Protein AF-A0A963NPI7-F1 (afdb_monomer)

pLDDT: mean 92.08, std 6.25, range [52.38, 98.0]

Foldseek 3Di:
DVVVVVVVVVVVVLVVLLVVCVVVVCHPHPVSVVVVVLVVVLVVLQVQQLVLLCVQDVVLVPDPDNLVVLQPDDPVVLLVSVLPDDLPHFRDDSCSHPVNLVVCVPPPPSVVSSVVSVVVSVVVRVVSSVVSVVVVVVVD

Radius of gyration: 17.61 Å; Cα contacts (8 Å, |Δi|>4): 78; chains: 1; bounding box: 50×29×42 Å

Solvent-accessible surface area (backbone atoms only — not comparable to full-atom values): 7970 Å² total; per-residue (Å²): 113,70,65,62,52,50,52,50,52,52,50,53,50,51,53,50,52,49,50,54,32,34,77,74,74,29,55,97,36,78,62,35,57,49,55,54,51,53,52,52,49,55,51,50,50,51,52,51,35,51,54,52,49,30,74,75,34,63,70,44,54,69,38,95,49,43,68,60,54,60,53,70,43,52,72,66,57,50,48,54,56,55,67,74,48,61,93,90,50,68,46,78,55,65,81,63,36,67,70,49,50,59,76,40,63,84,45,86,63,36,71,56,55,53,53,52,43,58,53,46,40,52,55,49,23,51,54,52,52,55,49,49,53,52,49,58,68,72,77,109

Mean predicted aligned error: 4.78 Å

Secondary structure (DSSP, 8-state):
-HHHHHHHHHHHHHHHHHHHHHHTT-TTSHHHHHHHHHHHHHHHHHHHHHHHHHHH-HHHHH-S-HHHHHHHS-HHHHHHHHHHS-TTSPP--GGGSHHHHHHTTTSTTHHHHHHHHHHHHHHHHHHHHHHHHHHHHH--

Structure (mmCIF, N/CA/C/O backbone):
data_AF-A0A963NPI7-F1
#
_entry.id   AF-A0A963NPI7-F1
#
loop_
_atom_site.group_PDB
_atom_site.id
_atom_site.type_symbol
_atom_site.label_atom_id
_atom_site.label_alt_id
_atom_site.label_comp_id
_atom_site.label_asym_id
_atom_site.label_entity_id
_atom_site.label_seq_id
_atom_site.pdbx_PDB_ins_code
_atom_site.Cartn_x
_atom_site.Cartn_y
_atom_site.Cartn_z
_atom_site.occupancy
_atom_site.B_iso_or_equiv
_atom_site.auth_seq_id
_atom_site.auth_comp_id
_atom_site.auth_asym_id
_atom_site.auth_atom_id
_atom_site.pdbx_PDB_model_num
ATOM 1 N N . MET A 1 1 ? 24.871 9.709 10.727 1.00 60.06 1 MET A N 1
ATOM 2 C CA . MET A 1 1 ? 25.311 8.434 10.108 1.00 60.06 1 MET A CA 1
ATOM 3 C C . MET A 1 1 ? 24.150 7.690 9.457 1.00 60.06 1 MET A C 1
ATOM 5 O O . MET A 1 1 ? 24.253 7.396 8.280 1.00 60.06 1 MET A O 1
ATOM 9 N N . VAL A 1 2 ? 23.033 7.485 10.162 1.00 78.19 2 VAL A N 1
ATOM 10 C CA . VAL A 1 2 ? 21.839 6.780 9.652 1.00 78.19 2 VAL A CA 1
ATOM 11 C C . VAL A 1 2 ? 21.181 7.456 8.430 1.00 78.19 2 VAL A C 1
ATOM 13 O O . VAL A 1 2 ? 20.773 6.785 7.491 1.00 78.19 2 VAL A O 1
ATOM 16 N N . GLU A 1 3 ? 21.128 8.790 8.388 1.00 84.94 3 GLU A N 1
ATOM 17 C CA . GLU A 1 3 ? 20.505 9.529 7.274 1.00 84.94 3 GLU A CA 1
ATOM 18 C C . GLU A 1 3 ? 21.227 9.336 5.929 1.00 84.94 3 GLU A C 1
ATOM 20 O O . GLU A 1 3 ? 20.584 9.089 4.911 1.00 84.94 3 GLU A O 1
ATOM 25 N N . LEU A 1 4 ? 22.564 9.391 5.925 1.00 85.69 4 LEU A N 1
ATOM 26 C CA . LEU A 1 4 ? 23.371 9.162 4.721 1.00 85.69 4 LEU A CA 1
ATOM 27 C C . LEU A 1 4 ? 23.182 7.740 4.181 1.00 85.69 4 LEU A C 1
ATOM 29 O O . LEU A 1 4 ? 23.087 7.549 2.971 1.00 85.69 4 LEU A O 1
ATOM 33 N N . GLU A 1 5 ? 23.082 6.757 5.075 1.00 89.50 5 GLU A N 1
ATOM 34 C CA . GLU A 1 5 ? 22.826 5.366 4.705 1.00 89.50 5 GLU A CA 1
ATOM 35 C C . GLU A 1 5 ? 21.437 5.202 4.070 1.00 89.50 5 GLU A C 1
ATOM 37 O O . GLU A 1 5 ? 21.307 4.564 3.024 1.00 89.50 5 GLU A O 1
ATOM 42 N N . PHE A 1 6 ? 20.399 5.828 4.637 1.00 87.94 6 PHE A N 1
ATOM 43 C CA . PHE A 1 6 ? 19.063 5.819 4.037 1.00 87.94 6 PHE A CA 1
ATOM 44 C C . PHE A 1 6 ? 19.040 6.500 2.672 1.00 87.94 6 PHE A C 1
ATOM 46 O O . PHE A 1 6 ? 18.476 5.952 1.729 1.00 87.94 6 PHE A O 1
ATOM 53 N N . GLN A 1 7 ? 19.702 7.648 2.524 1.00 88.81 7 GLN A N 1
ATOM 54 C CA . GLN A 1 7 ? 19.804 8.322 1.231 1.00 88.81 7 GLN A CA 1
ATOM 55 C C . GLN A 1 7 ? 20.492 7.443 0.179 1.00 88.81 7 GLN A C 1
ATOM 57 O O . GLN A 1 7 ? 20.033 7.382 -0.962 1.00 88.81 7 GLN A O 1
ATOM 62 N N . GLN A 1 8 ? 21.570 6.745 0.545 1.00 92.69 8 GLN A N 1
ATOM 63 C CA . GLN A 1 8 ? 22.266 5.822 -0.354 1.00 92.69 8 GLN A CA 1
ATOM 64 C C . GLN A 1 8 ? 21.379 4.639 -0.755 1.00 92.69 8 GLN A C 1
ATOM 66 O O . GLN A 1 8 ? 21.288 4.330 -1.942 1.00 92.69 8 GLN A O 1
ATOM 71 N N . LYS A 1 9 ? 20.673 4.024 0.201 1.00 89.81 9 LYS A N 1
ATOM 72 C CA . LYS A 1 9 ? 19.733 2.925 -0.073 1.00 89.81 9 LYS A CA 1
ATOM 73 C C . LYS A 1 9 ? 18.584 3.365 -0.979 1.00 89.81 9 LYS A C 1
ATOM 75 O O . LYS A 1 9 ? 18.254 2.654 -1.923 1.00 89.81 9 LYS A O 1
ATOM 80 N N . THR A 1 10 ? 18.021 4.550 -0.749 1.00 88.00 10 THR A N 1
ATOM 81 C CA . THR A 1 10 ? 16.956 5.104 -1.595 1.00 88.00 10 THR A CA 1
ATOM 82 C C . THR A 1 10 ? 17.448 5.366 -3.017 1.00 88.00 10 THR A C 1
ATOM 84 O O . THR A 1 10 ? 16.761 5.002 -3.968 1.00 88.00 10 THR A O 1
ATOM 87 N N . LYS A 1 11 ? 18.652 5.934 -3.191 1.00 90.38 11 LYS A N 1
ATOM 88 C CA . LYS A 1 11 ? 19.255 6.120 -4.523 1.00 90.38 11 LYS A CA 1
ATOM 89 C C . LYS A 1 11 ? 19.469 4.783 -5.235 1.00 90.38 11 LYS A C 1
ATOM 91 O O . LYS A 1 11 ? 19.041 4.641 -6.372 1.00 90.38 11 LYS A O 1
ATOM 96 N N . ALA A 1 12 ? 20.024 3.790 -4.541 1.00 93.06 12 ALA A N 1
ATOM 97 C CA . ALA A 1 12 ? 20.236 2.455 -5.099 1.00 93.06 12 ALA A CA 1
ATOM 98 C C . ALA A 1 12 ? 18.921 1.761 -5.504 1.00 93.06 12 ALA A C 1
ATOM 100 O O . ALA A 1 12 ? 18.868 1.089 -6.535 1.00 93.06 12 ALA A O 1
ATOM 101 N N . LEU A 1 13 ? 17.848 1.945 -4.727 1.00 89.88 13 LEU A N 1
ATOM 102 C CA . LEU A 1 13 ? 16.515 1.445 -5.069 1.00 89.88 13 LEU A CA 1
ATOM 103 C C . LEU A 1 13 ? 15.975 2.118 -6.338 1.00 89.88 13 LEU A C 1
ATOM 105 O O . LEU A 1 13 ? 15.501 1.426 -7.235 1.00 89.88 13 LEU A O 1
ATOM 109 N N . ILE A 1 14 ? 16.078 3.448 -6.433 1.00 88.94 14 ILE A N 1
ATOM 110 C CA . ILE A 1 14 ? 15.662 4.197 -7.627 1.00 88.94 14 ILE A CA 1
ATOM 111 C C . ILE A 1 14 ? 16.459 3.728 -8.847 1.00 88.94 14 ILE A C 1
ATOM 113 O O . ILE A 1 14 ? 15.858 3.402 -9.865 1.00 88.94 14 ILE A O 1
ATOM 117 N N . ASP A 1 15 ? 17.784 3.620 -8.741 1.00 91.31 15 ASP A N 1
ATOM 118 C CA . ASP A 1 15 ? 18.640 3.164 -9.841 1.00 91.31 15 ASP A CA 1
ATOM 119 C C . ASP A 1 15 ? 18.297 1.734 -10.285 1.00 91.31 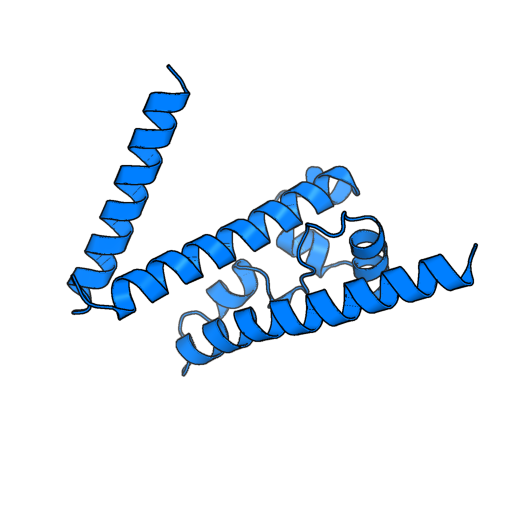15 ASP A C 1
ATOM 121 O O . ASP A 1 15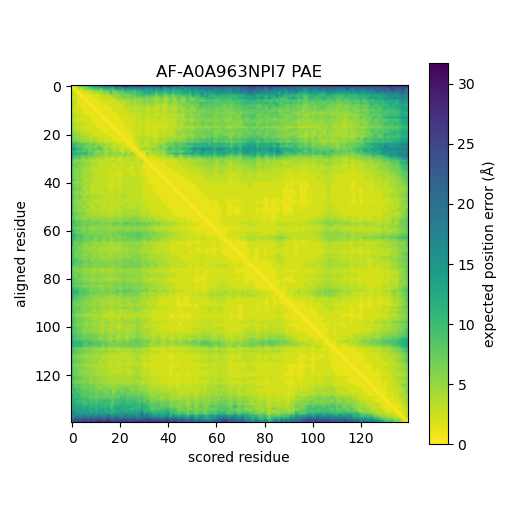 ? 18.274 1.442 -11.481 1.00 91.31 15 ASP A O 1
ATOM 125 N N . SER A 1 16 ? 17.955 0.854 -9.339 1.00 92.25 16 SER A N 1
ATOM 126 C CA . SER A 1 16 ? 17.506 -0.511 -9.640 1.00 92.25 16 SER A CA 1
ATOM 127 C C . SER A 1 16 ? 16.186 -0.516 -10.414 1.00 92.25 16 SER A C 1
ATOM 129 O O . SER A 1 16 ? 16.056 -1.227 -11.410 1.00 92.25 16 SER A O 1
ATOM 131 N N . LEU A 1 17 ? 15.219 0.311 -10.008 1.00 90.50 17 LEU A N 1
ATOM 132 C CA . LEU A 1 17 ? 13.930 0.434 -10.695 1.00 90.50 17 LEU A CA 1
ATOM 133 C C . LEU A 1 17 ? 14.076 1.043 -12.096 1.00 90.50 17 LEU A C 1
ATOM 135 O O . LEU A 1 17 ? 13.453 0.560 -13.043 1.00 90.50 17 LEU A O 1
ATOM 139 N N . LYS A 1 18 ? 14.941 2.052 -12.248 1.00 90.81 18 LYS A N 1
ATOM 140 C CA . LYS A 1 18 ? 15.290 2.628 -13.554 1.00 90.81 18 LYS A CA 1
ATOM 141 C C . LYS A 1 18 ? 15.912 1.591 -14.484 1.00 90.81 18 LYS A C 1
ATOM 143 O O . LYS A 1 18 ? 15.528 1.488 -15.645 1.00 90.81 18 LYS A O 1
ATOM 148 N N . ASN A 1 19 ? 16.836 0.778 -13.971 1.00 92.50 19 ASN A N 1
ATOM 149 C CA . ASN A 1 19 ? 17.460 -0.299 -14.739 1.00 92.50 19 ASN A CA 1
ATOM 150 C C . ASN A 1 19 ? 16.414 -1.319 -15.222 1.00 92.50 19 ASN A C 1
ATOM 152 O O . ASN A 1 19 ? 16.394 -1.666 -16.401 1.00 92.50 19 ASN A O 1
ATOM 156 N N . ILE A 1 20 ? 15.478 -1.722 -14.354 1.00 90.88 20 ILE A N 1
ATOM 157 C CA . ILE A 1 20 ? 14.355 -2.586 -14.746 1.00 90.88 20 ILE A CA 1
ATOM 158 C C . ILE A 1 20 ? 13.554 -1.945 -15.888 1.00 90.88 20 ILE A C 1
ATOM 160 O O . ILE A 1 20 ? 13.350 -2.593 -16.910 1.00 90.88 20 ILE A O 1
ATOM 164 N N . CYS A 1 21 ? 13.164 -0.671 -15.773 1.00 90.31 21 CYS A N 1
ATOM 165 C CA . CYS A 1 21 ? 12.426 0.027 -16.833 1.00 90.31 21 CYS A CA 1
ATOM 166 C C . CYS A 1 21 ? 13.216 0.084 -18.153 1.00 90.31 21 CYS A C 1
ATOM 168 O O . CYS A 1 21 ? 12.661 -0.175 -19.221 1.00 90.31 21 CYS A O 1
ATOM 170 N N . ALA A 1 22 ? 14.521 0.362 -18.088 1.00 91.12 22 ALA A N 1
ATOM 171 C CA . ALA A 1 22 ? 15.399 0.384 -19.253 1.00 91.12 22 ALA A CA 1
ATOM 172 C C . ALA A 1 22 ? 15.484 -0.983 -19.953 1.00 91.12 22 ALA A C 1
ATOM 174 O O . ALA A 1 22 ? 15.415 -1.036 -21.180 1.00 91.12 22 ALA A O 1
ATOM 175 N N . ASN A 1 23 ? 15.548 -2.082 -19.194 1.00 92.00 23 ASN A N 1
ATOM 176 C CA . ASN A 1 23 ? 15.587 -3.442 -19.747 1.00 92.00 23 ASN A CA 1
ATOM 177 C C . ASN A 1 23 ? 14.311 -3.816 -20.516 1.00 92.00 23 ASN A C 1
ATOM 179 O O . ASN A 1 23 ? 14.371 -4.630 -21.434 1.00 92.00 23 ASN A O 1
ATOM 183 N N . TYR A 1 24 ? 13.177 -3.199 -20.180 1.00 89.44 24 TYR A N 1
ATOM 184 C CA . TYR A 1 24 ? 11.906 -3.363 -20.893 1.00 89.44 24 TYR A CA 1
ATOM 185 C C . TYR A 1 24 ? 11.637 -2.252 -21.925 1.00 89.44 24 TYR A C 1
ATOM 187 O O . TYR A 1 24 ? 10.515 -2.110 -22.404 1.00 89.44 24 TYR A O 1
ATOM 195 N N . GLY A 1 25 ? 12.659 -1.474 -22.300 1.00 88.31 25 GLY A N 1
ATOM 196 C CA . GLY A 1 25 ? 12.577 -0.485 -23.381 1.00 88.31 25 GLY A CA 1
ATOM 197 C C . GLY A 1 25 ? 11.976 0.866 -22.987 1.00 88.31 25 GLY A C 1
ATOM 198 O O . GLY A 1 25 ? 11.671 1.665 -23.867 1.00 88.31 25 GLY A O 1
ATOM 199 N N . LEU A 1 26 ? 11.825 1.143 -21.689 1.00 88.19 26 LEU A N 1
ATOM 200 C CA . LEU A 1 26 ? 11.254 2.393 -21.168 1.00 88.19 26 LEU A CA 1
ATOM 201 C C . LEU A 1 26 ? 12.314 3.362 -20.620 1.00 88.19 26 LEU A C 1
ATOM 203 O O . LEU A 1 26 ? 11.978 4.341 -19.966 1.00 88.19 26 LEU A O 1
ATOM 207 N N . GLY A 1 27 ? 13.603 3.103 -20.842 1.00 85.31 27 GLY A N 1
ATOM 208 C CA . GLY A 1 27 ? 14.674 3.926 -20.273 1.00 85.31 27 GLY A CA 1
ATOM 209 C C . GLY A 1 27 ? 14.646 5.370 -20.784 1.00 85.31 27 GLY A C 1
ATOM 210 O O . GLY A 1 27 ? 14.646 5.594 -21.993 1.00 85.31 27 GLY A O 1
ATOM 211 N N . ASN A 1 28 ? 14.687 6.342 -19.865 1.00 81.88 28 ASN A N 1
ATOM 212 C CA . ASN A 1 28 ? 14.589 7.781 -20.142 1.00 81.88 28 ASN A CA 1
ATOM 213 C C . ASN A 1 28 ? 13.276 8.211 -20.830 1.00 81.88 28 ASN A C 1
ATOM 215 O O . ASN A 1 28 ? 13.222 9.286 -21.431 1.00 81.88 28 ASN A O 1
ATOM 219 N N . ASP A 1 29 ? 12.224 7.394 -20.743 1.00 90.12 29 ASP A N 1
ATOM 220 C CA . ASP A 1 29 ? 10.888 7.716 -21.241 1.00 90.12 29 ASP A CA 1
ATOM 221 C C . ASP A 1 29 ? 10.006 8.328 -20.138 1.00 90.12 29 ASP A C 1
ATOM 223 O O . ASP A 1 29 ? 10.161 8.049 -18.948 1.00 90.12 29 ASP A O 1
ATOM 227 N N . GLY A 1 30 ? 9.015 9.138 -20.519 1.00 85.25 30 GLY A N 1
ATOM 228 C CA . GLY A 1 30 ? 8.062 9.698 -19.556 1.00 85.25 30 GLY A CA 1
ATOM 229 C C . GLY A 1 30 ? 7.291 8.625 -18.772 1.00 85.25 30 GLY A C 1
ATOM 230 O O . GLY A 1 30 ? 6.871 8.876 -17.639 1.00 85.25 30 GLY A O 1
ATOM 231 N N . ASN A 1 31 ? 7.123 7.424 -19.336 1.00 87.00 31 ASN A N 1
ATOM 232 C CA . ASN A 1 31 ? 6.469 6.313 -18.656 1.00 87.00 31 ASN A CA 1
ATOM 233 C C . ASN A 1 31 ? 7.360 5.646 -17.594 1.00 87.00 31 ASN A C 1
ATOM 235 O O . ASN A 1 31 ? 6.806 5.162 -16.611 1.00 87.00 31 ASN A O 1
ATOM 239 N N . GLU A 1 32 ? 8.699 5.696 -17.693 1.00 89.31 32 GLU A N 1
ATOM 240 C CA . GLU A 1 32 ? 9.603 5.243 -16.612 1.00 89.31 32 GLU A CA 1
ATOM 241 C C . GLU A 1 32 ? 9.306 6.007 -15.322 1.00 89.31 32 GLU A C 1
ATOM 243 O O . GLU A 1 32 ? 9.074 5.411 -14.270 1.00 89.31 32 GLU A O 1
ATOM 248 N N . PHE A 1 33 ? 9.234 7.337 -15.411 1.00 88.31 33 PHE A N 1
ATOM 249 C CA . PHE A 1 33 ? 8.930 8.169 -14.253 1.00 88.31 33 PHE A CA 1
ATOM 250 C C . PHE A 1 33 ? 7.547 7.856 -13.667 1.00 88.31 33 PHE A C 1
ATOM 252 O O . PHE A 1 33 ? 7.408 7.744 -12.447 1.00 88.31 33 PHE A O 1
ATOM 259 N N . LYS A 1 34 ? 6.524 7.677 -14.514 1.00 89.62 34 LYS A N 1
ATOM 260 C CA . LYS A 1 34 ? 5.165 7.332 -14.062 1.00 89.62 34 LYS A CA 1
ATOM 261 C C . LYS A 1 34 ? 5.137 5.995 -13.325 1.00 89.62 34 LYS A C 1
ATOM 263 O O . LYS A 1 34 ? 4.653 5.953 -12.201 1.00 89.62 34 LYS A O 1
ATOM 268 N N . ILE A 1 35 ? 5.725 4.947 -13.903 1.00 88.56 35 ILE A N 1
ATOM 269 C CA . ILE A 1 35 ? 5.749 3.606 -13.302 1.00 88.56 35 ILE A CA 1
ATOM 270 C C . ILE A 1 35 ? 6.453 3.641 -11.947 1.00 88.56 35 ILE A C 1
ATOM 272 O O . ILE A 1 35 ? 5.918 3.146 -10.952 1.00 88.56 35 ILE A O 1
ATOM 276 N N . ILE A 1 36 ? 7.633 4.265 -11.888 1.00 89.88 36 ILE A N 1
ATOM 277 C CA . ILE A 1 36 ? 8.408 4.368 -10.650 1.00 89.88 36 ILE A CA 1
ATOM 278 C C . ILE A 1 36 ? 7.603 5.125 -9.587 1.00 89.88 36 ILE A C 1
ATOM 280 O O . ILE A 1 36 ? 7.417 4.621 -8.480 1.00 89.88 36 ILE A O 1
ATOM 284 N N . THR A 1 37 ? 7.080 6.308 -9.915 1.00 91.50 37 THR A N 1
ATOM 285 C CA . THR A 1 37 ? 6.344 7.140 -8.948 1.00 91.50 37 THR A CA 1
ATOM 286 C C . THR A 1 37 ? 5.043 6.497 -8.470 1.00 91.50 37 THR A C 1
ATOM 288 O O . THR A 1 37 ? 4.781 6.511 -7.268 1.00 91.50 37 THR A O 1
ATOM 291 N N . GLN A 1 38 ? 4.259 5.881 -9.359 1.00 92.00 38 GLN A N 1
ATOM 292 C CA . GLN A 1 38 ? 3.036 5.155 -8.998 1.00 92.00 38 GLN A CA 1
ATOM 293 C C . GLN A 1 38 ? 3.337 3.949 -8.102 1.00 92.00 38 GLN A C 1
ATOM 295 O O . GLN A 1 38 ? 2.649 3.749 -7.103 1.00 92.00 38 GLN A O 1
ATOM 300 N N . THR A 1 39 ? 4.395 3.188 -8.397 1.00 92.25 39 THR A N 1
ATOM 301 C CA . THR A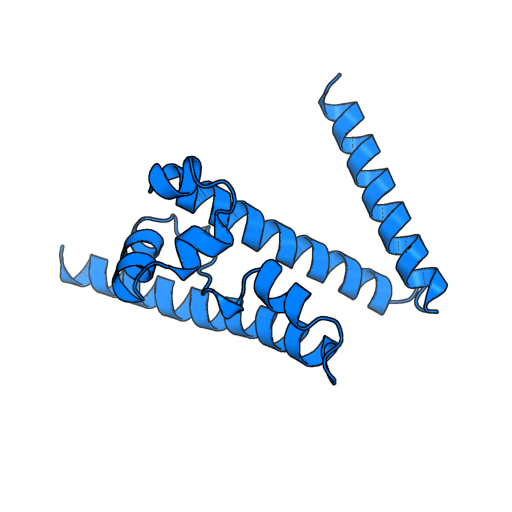 1 39 ? 4.815 2.040 -7.574 1.00 92.25 39 THR A CA 1
ATOM 302 C C . THR A 1 39 ? 5.233 2.483 -6.171 1.00 92.25 39 THR A C 1
ATOM 304 O O . THR A 1 39 ? 4.808 1.891 -5.178 1.00 92.25 39 THR A O 1
ATOM 307 N N . PHE A 1 40 ? 6.022 3.558 -6.065 1.00 92.06 40 PHE A N 1
ATOM 308 C CA . PHE A 1 40 ? 6.411 4.125 -4.771 1.00 92.06 40 PHE A CA 1
ATOM 309 C C . PHE A 1 40 ? 5.213 4.642 -3.982 1.00 92.06 40 PHE A C 1
ATOM 311 O O . PHE A 1 40 ? 5.105 4.357 -2.790 1.00 92.06 40 PHE A O 1
ATOM 318 N N . LEU A 1 41 ? 4.312 5.378 -4.636 1.00 93.88 41 LEU A N 1
ATOM 319 C CA . LEU A 1 41 ? 3.092 5.868 -4.007 1.00 93.88 41 LEU A CA 1
ATOM 320 C C . LEU A 1 41 ? 2.257 4.698 -3.480 1.00 93.88 41 LEU A C 1
ATOM 322 O O . LEU A 1 41 ? 1.860 4.704 -2.319 1.00 93.88 41 LEU A O 1
ATOM 326 N N . TYR A 1 42 ? 2.046 3.670 -4.298 1.00 95.75 42 TYR A N 1
ATOM 327 C CA . TYR A 1 42 ? 1.287 2.487 -3.911 1.00 95.75 42 TYR A CA 1
ATOM 328 C C . TYR A 1 42 ? 1.882 1.782 -2.686 1.00 95.75 42 TYR A C 1
ATOM 330 O O . TYR A 1 42 ? 1.161 1.453 -1.736 1.00 95.75 42 TYR A O 1
ATOM 338 N N . LYS A 1 43 ? 3.209 1.600 -2.679 1.00 94.62 43 LYS A N 1
ATOM 339 C CA . LYS A 1 43 ? 3.936 1.012 -1.551 1.00 94.62 43 LYS A CA 1
ATOM 340 C C . LYS A 1 43 ? 3.808 1.863 -0.293 1.00 94.62 43 LYS A C 1
ATOM 342 O O . LYS A 1 43 ? 3.485 1.333 0.764 1.00 94.62 43 LYS A O 1
ATOM 347 N N . PHE A 1 44 ? 3.987 3.175 -0.417 1.00 95.00 44 PHE A N 1
ATOM 348 C CA . PHE A 1 44 ? 3.844 4.111 0.693 1.00 95.00 44 PHE A CA 1
ATOM 349 C C . PHE A 1 44 ? 2.440 4.070 1.311 1.00 95.00 44 PHE A C 1
ATOM 351 O O . PHE A 1 44 ? 2.315 4.025 2.532 1.00 95.00 44 PHE A O 1
ATOM 358 N N . LEU A 1 45 ? 1.387 4.049 0.486 1.00 96.69 45 LEU A N 1
ATOM 359 C CA . LEU A 1 45 ? 0.005 3.974 0.965 1.00 96.69 45 LEU A CA 1
ATOM 360 C C . LEU A 1 45 ? -0.255 2.677 1.744 1.00 96.69 45 LEU A C 1
ATOM 362 O O . LEU A 1 45 ? -0.837 2.733 2.825 1.00 96.69 45 LEU A O 1
ATOM 366 N N . ASN A 1 46 ? 0.218 1.535 1.234 1.00 96.75 46 ASN A N 1
ATOM 367 C CA . ASN A 1 46 ? 0.117 0.246 1.928 1.00 96.75 46 ASN A CA 1
ATOM 368 C C . ASN A 1 46 ? 0.875 0.256 3.261 1.00 96.75 46 ASN A C 1
ATOM 370 O O . ASN A 1 46 ? 0.318 -0.121 4.289 1.00 96.75 46 ASN A O 1
ATOM 374 N N . ASP A 1 47 ? 2.125 0.720 3.256 1.00 96.25 47 ASP A N 1
ATOM 375 C CA . ASP A 1 47 ? 2.971 0.720 4.451 1.00 96.25 47 ASP A CA 1
ATOM 376 C C . ASP A 1 47 ? 2.421 1.659 5.528 1.00 96.25 47 ASP A C 1
ATOM 378 O O . ASP A 1 47 ? 2.396 1.304 6.708 1.00 96.25 47 ASP A O 1
ATOM 382 N N . LYS A 1 48 ? 1.918 2.836 5.131 1.00 97.06 48 LYS A N 1
ATOM 383 C CA . LYS A 1 48 ? 1.266 3.774 6.049 1.00 97.06 48 LYS A CA 1
ATOM 384 C C . LYS A 1 48 ? -0.012 3.184 6.640 1.00 97.06 48 LYS A C 1
ATOM 386 O O . LYS A 1 48 ? -0.223 3.284 7.846 1.00 97.06 48 LYS A O 1
ATOM 391 N N . PHE A 1 49 ? -0.848 2.562 5.812 1.00 97.62 49 PHE A N 1
ATOM 392 C CA . PHE A 1 49 ? -2.069 1.908 6.275 1.00 97.62 49 PHE A CA 1
ATOM 393 C C . PHE A 1 49 ? -1.765 0.807 7.295 1.00 97.62 49 PHE A C 1
ATOM 395 O O . PHE A 1 49 ? -2.348 0.795 8.377 1.00 97.62 49 PHE A O 1
ATOM 402 N N . ALA A 1 50 ? -0.799 -0.065 6.995 1.00 97.38 50 ALA A N 1
ATOM 403 C CA . ALA A 1 50 ? -0.365 -1.113 7.909 1.00 97.38 50 ALA A CA 1
ATOM 404 C C . ALA A 1 50 ? 0.193 -0.535 9.218 1.00 97.38 50 ALA A C 1
ATOM 406 O O . ALA A 1 50 ? -0.121 -1.034 10.295 1.00 97.38 50 ALA A O 1
ATOM 407 N N . PHE A 1 51 ? 0.997 0.529 9.147 1.00 97.31 51 PHE A N 1
ATOM 408 C CA . PHE A 1 51 ? 1.536 1.201 10.328 1.00 97.31 51 PHE A CA 1
ATOM 409 C C . PHE A 1 51 ? 0.431 1.731 11.253 1.00 97.31 51 PHE A C 1
ATOM 411 O O . PHE A 1 51 ? 0.478 1.492 12.459 1.00 97.31 51 PHE A O 1
ATOM 418 N N . GLU A 1 52 ? -0.582 2.404 10.704 1.00 98.00 52 GLU A N 1
ATOM 419 C CA . GLU A 1 52 ? -1.696 2.918 11.506 1.00 98.00 52 GLU A CA 1
ATOM 420 C C . GLU A 1 52 ? -2.614 1.802 12.017 1.00 98.00 52 GLU A C 1
ATOM 422 O O . GLU A 1 52 ? -3.015 1.840 13.178 1.00 98.00 52 GLU A O 1
ATOM 427 N N . ALA A 1 53 ? -2.874 0.761 11.219 1.00 97.38 53 ALA A N 1
ATOM 428 C CA . ALA A 1 53 ? -3.641 -0.403 11.667 1.00 97.38 53 ALA A CA 1
ATOM 429 C C . ALA A 1 53 ? -2.993 -1.076 12.889 1.00 97.38 53 ALA A C 1
ATOM 431 O O . ALA A 1 53 ? -3.672 -1.368 13.868 1.00 97.38 53 ALA A O 1
ATOM 432 N N . LYS A 1 54 ? -1.666 -1.243 12.873 1.00 97.75 54 LYS A N 1
ATOM 433 C CA . LYS A 1 54 ? -0.898 -1.840 13.980 1.00 97.75 54 LYS A CA 1
ATOM 434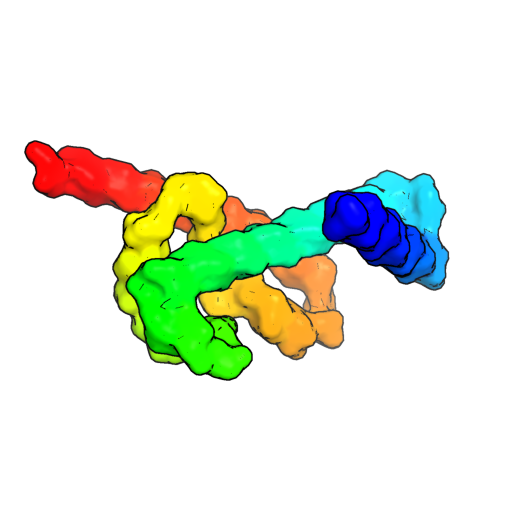 C C . LYS A 1 54 ? -0.886 -0.994 15.254 1.00 97.75 54 LYS A C 1
ATOM 436 O O . LYS A 1 54 ? -0.661 -1.529 16.332 1.00 97.75 54 LYS A O 1
ATOM 441 N N . LYS A 1 55 ? -1.089 0.321 15.150 1.00 97.38 55 LYS A N 1
ATOM 442 C CA . LYS A 1 55 ? -1.224 1.201 16.324 1.00 97.38 55 LYS A CA 1
ATOM 443 C C . LYS A 1 55 ? -2.602 1.100 16.971 1.00 97.38 55 LYS A C 1
ATOM 445 O O . LYS A 1 55 ? -2.728 1.394 18.154 1.00 97.38 55 LYS A O 1
ATOM 450 N N . ILE A 1 56 ? -3.612 0.758 16.178 1.00 96.69 56 ILE A N 1
ATOM 451 C CA . ILE A 1 56 ? -5.005 0.660 16.613 1.00 96.69 56 ILE A CA 1
ATOM 452 C C . ILE A 1 56 ? -5.288 -0.725 17.198 1.00 96.69 56 ILE A C 1
ATOM 454 O O . ILE A 1 56 ? -5.939 -0.827 18.234 1.00 96.69 56 ILE A O 1
ATOM 458 N N . ASP A 1 57 ? -4.779 -1.777 16.556 1.00 95.69 57 ASP A N 1
ATOM 459 C CA . ASP A 1 57 ? -5.044 -3.163 16.928 1.00 95.69 57 ASP A CA 1
ATOM 460 C C . ASP A 1 57 ? -3.734 -3.943 17.131 1.00 95.69 57 ASP A C 1
ATOM 462 O O . ASP A 1 57 ? -2.978 -4.216 16.191 1.00 95.69 57 ASP A O 1
ATOM 466 N N . GLU A 1 58 ? -3.473 -4.327 18.385 1.00 95.19 58 GLU A N 1
ATOM 467 C CA . GLU A 1 58 ? -2.287 -5.100 18.768 1.00 95.19 58 GLU A CA 1
ATOM 468 C C . GLU A 1 58 ? -2.244 -6.487 18.114 1.00 95.19 58 GLU A C 1
ATOM 470 O O . GLU A 1 58 ? -1.153 -6.998 17.848 1.00 95.19 58 GLU A O 1
ATOM 475 N N . SER A 1 59 ? -3.396 -7.092 17.801 1.00 94.75 59 SER A N 1
ATOM 476 C CA . SER A 1 59 ? -3.437 -8.390 17.121 1.00 94.75 59 SER A CA 1
ATOM 477 C C . SER A 1 59 ? -2.865 -8.291 15.703 1.00 94.75 59 SER A C 1
ATOM 479 O O . SER A 1 59 ? -2.128 -9.176 15.266 1.00 94.75 59 SER A O 1
ATOM 481 N N . ILE A 1 60 ? -3.092 -7.162 15.023 1.00 96.25 60 ILE A N 1
ATOM 482 C CA . ILE A 1 60 ? -2.510 -6.859 13.709 1.00 96.25 60 ILE A CA 1
ATOM 483 C C . ILE A 1 60 ? -1.011 -6.550 13.828 1.00 96.25 60 ILE A C 1
ATOM 485 O O . ILE A 1 60 ? -0.234 -6.877 12.927 1.00 96.25 60 ILE A O 1
ATOM 489 N N . ALA A 1 61 ? -0.574 -5.944 14.936 1.00 96.06 61 ALA A N 1
ATOM 490 C CA . ALA A 1 61 ? 0.843 -5.692 15.208 1.00 96.06 61 ALA A CA 1
ATOM 491 C C . ALA A 1 61 ? 1.645 -6.975 15.449 1.00 96.06 61 ALA A C 1
ATOM 493 O O . ALA A 1 61 ? 2.800 -7.056 15.026 1.00 96.06 61 ALA A O 1
ATOM 494 N N . GLN A 1 62 ? 1.033 -7.959 16.109 1.00 96.19 62 GLN A N 1
ATOM 495 C CA . GLN A 1 62 ? 1.647 -9.248 16.434 1.00 96.19 62 GLN A CA 1
ATOM 496 C C . GLN A 1 62 ? 1.498 -10.291 15.318 1.00 96.19 62 GLN A C 1
ATOM 498 O O . GLN A 1 62 ? 2.192 -11.307 15.340 1.00 96.19 62 GLN A O 1
ATOM 503 N N . ALA A 1 63 ? 0.620 -10.053 14.341 1.00 96.00 63 ALA A N 1
ATOM 504 C CA . ALA A 1 63 ? 0.451 -10.937 13.199 1.00 96.00 63 ALA A CA 1
ATOM 505 C C . ALA A 1 63 ? 1.744 -11.043 12.374 1.00 96.00 63 ALA A C 1
ATOM 507 O O . ALA A 1 63 ? 2.344 -10.036 11.991 1.00 96.00 63 ALA A O 1
ATOM 508 N N . GLU A 1 64 ? 2.129 -12.274 12.025 1.00 93.25 64 GLU A N 1
ATOM 509 C CA . GLU A 1 64 ? 3.254 -12.536 11.117 1.00 93.25 64 GLU A CA 1
ATOM 510 C C . GLU A 1 64 ? 3.026 -11.876 9.746 1.00 93.25 64 GLU A C 1
ATOM 512 O O . GLU A 1 64 ? 3.945 -11.307 9.154 1.00 93.25 64 GLU A O 1
ATOM 517 N N . LYS A 1 65 ? 1.772 -11.894 9.275 1.00 94.31 65 LYS A N 1
ATOM 518 C CA . LYS A 1 65 ? 1.321 -11.256 8.036 1.00 94.31 65 LYS A CA 1
ATOM 519 C C . LYS A 1 65 ? 0.075 -10.422 8.295 1.00 94.31 65 LYS A C 1
ATOM 521 O O . LYS A 1 65 ? -1.038 -10.939 8.398 1.00 94.31 65 LYS A O 1
ATOM 526 N N . TRP A 1 66 ? 0.272 -9.114 8.395 1.00 95.62 66 TRP A N 1
ATOM 527 C CA . TRP A 1 66 ? -0.800 -8.164 8.685 1.00 95.62 66 TRP A CA 1
ATOM 528 C C . TRP A 1 66 ? -1.883 -8.164 7.594 1.00 95.62 66 TRP A C 1
ATOM 530 O O . TRP A 1 66 ? -3.054 -7.977 7.911 1.00 95.62 66 TRP A O 1
ATOM 540 N N . GLU A 1 67 ? -1.524 -8.422 6.330 1.00 95.25 67 GLU A N 1
ATOM 541 C CA . GLU A 1 67 ? -2.472 -8.494 5.215 1.00 95.25 67 GLU A CA 1
ATOM 542 C C . GLU A 1 67 ? -3.487 -9.624 5.410 1.00 95.25 67 GLU A C 1
ATOM 544 O O . GLU A 1 67 ? -4.676 -9.436 5.159 1.00 95.25 67 GLU A O 1
ATOM 549 N N . GLU A 1 68 ? -3.031 -10.796 5.864 1.00 94.88 68 GLU A N 1
ATOM 550 C CA . GLU A 1 68 ? -3.895 -11.957 6.109 1.00 94.88 68 GLU A CA 1
ATOM 551 C C . GLU A 1 68 ? -4.797 -11.708 7.322 1.00 94.88 68 GLU A C 1
ATOM 553 O O . GLU A 1 68 ? -6.000 -11.957 7.249 1.00 94.88 68 GLU A O 1
ATOM 558 N N . ALA A 1 69 ? -4.248 -11.127 8.394 1.00 96.25 69 ALA A N 1
ATOM 559 C CA . ALA A 1 69 ? -5.015 -10.770 9.584 1.00 96.25 69 ALA A CA 1
ATOM 560 C C . ALA A 1 69 ? -6.121 -9.745 9.275 1.00 96.25 69 ALA A C 1
ATOM 562 O O . ALA A 1 69 ? -7.271 -9.958 9.648 1.00 96.25 69 ALA A O 1
ATOM 563 N N . LEU A 1 70 ? -5.813 -8.684 8.519 1.00 96.06 70 LEU A N 1
ATOM 564 C CA . LEU A 1 70 ? -6.812 -7.694 8.099 1.00 96.06 70 LEU A CA 1
ATOM 565 C C . LEU A 1 70 ? -7.829 -8.253 7.100 1.00 96.06 70 LEU A C 1
ATOM 567 O O . LEU A 1 70 ? -8.969 -7.800 7.079 1.00 96.06 70 LEU A O 1
ATOM 571 N N . THR A 1 71 ? -7.441 -9.226 6.274 1.00 95.56 71 THR A N 1
ATOM 572 C CA . THR A 1 71 ? -8.367 -9.895 5.344 1.00 95.56 71 THR A CA 1
ATOM 573 C C . THR A 1 71 ? -9.329 -10.837 6.072 1.00 95.56 71 THR A C 1
ATOM 575 O O . THR A 1 71 ? -10.430 -11.074 5.583 1.00 95.56 71 THR A O 1
ATOM 578 N N . ALA A 1 72 ? -8.934 -11.365 7.234 1.00 95.88 72 ALA A N 1
ATOM 579 C CA . ALA A 1 72 ? -9.775 -12.224 8.063 1.00 95.88 72 ALA A CA 1
ATOM 580 C C . ALA A 1 72 ? -10.811 -11.450 8.900 1.00 95.88 72 ALA A C 1
ATOM 582 O O . ALA A 1 72 ? -11.746 -12.062 9.417 1.00 95.88 72 ALA A O 1
ATOM 583 N N . LEU A 1 73 ? -10.656 -10.128 9.040 1.00 95.31 73 LEU A N 1
ATOM 584 C CA . LEU A 1 73 ? -11.640 -9.274 9.704 1.00 95.31 73 LEU A CA 1
ATOM 585 C C . LEU A 1 73 ? -12.960 -9.248 8.929 1.00 95.31 73 LEU A C 1
ATOM 587 O O . LEU A 1 73 ? -12.986 -9.327 7.698 1.00 95.31 73 LEU A O 1
ATOM 591 N N . SER A 1 74 ? -14.070 -9.075 9.650 1.00 96.12 74 SER A N 1
ATOM 592 C CA . SER A 1 74 ? -15.340 -8.765 8.997 1.00 96.12 74 SER A CA 1
ATOM 593 C C . SER A 1 74 ? -15.278 -7.382 8.339 1.00 96.12 74 SER A C 1
ATOM 595 O O . SER A 1 74 ? -14.479 -6.525 8.726 1.00 96.12 74 SER A O 1
ATOM 597 N N . GLU A 1 75 ? -16.144 -7.134 7.352 1.00 93.38 75 GLU A N 1
ATOM 598 C CA . GLU A 1 75 ? -16.232 -5.816 6.709 1.00 93.38 75 GLU A CA 1
ATOM 599 C C . GLU A 1 75 ? -16.499 -4.711 7.742 1.00 93.38 75 GLU A C 1
ATOM 601 O O . GLU A 1 75 ? -15.856 -3.665 7.706 1.00 93.38 75 GLU A O 1
ATOM 606 N N . THR A 1 76 ? -17.370 -4.978 8.720 1.00 94.00 76 THR A N 1
ATOM 607 C CA . THR A 1 76 ? -17.669 -4.047 9.811 1.00 94.00 76 THR A CA 1
ATOM 608 C C . THR A 1 76 ? -16.460 -3.800 10.711 1.00 94.00 76 THR A C 1
ATOM 610 O O . THR A 1 76 ? -16.176 -2.649 11.027 1.00 94.00 76 THR A O 1
ATOM 613 N N . ASP A 1 77 ? -15.711 -4.836 11.093 1.00 95.81 77 ASP A N 1
ATOM 614 C CA . ASP A 1 77 ? -14.529 -4.663 11.951 1.00 95.81 77 ASP A CA 1
ATOM 615 C C . ASP A 1 77 ? -13.435 -3.867 11.233 1.00 95.81 77 ASP A C 1
ATOM 617 O O . ASP A 1 77 ? -12.840 -2.950 11.803 1.00 95.81 77 ASP A O 1
ATOM 621 N N . LEU A 1 78 ? -13.219 -4.154 9.946 1.00 95.75 78 LEU A N 1
ATOM 622 C CA . LEU A 1 78 ? -12.279 -3.412 9.115 1.00 95.75 78 LEU A CA 1
ATOM 623 C C . LEU A 1 78 ? -12.714 -1.947 8.936 1.00 95.75 78 LEU A C 1
ATOM 625 O O . 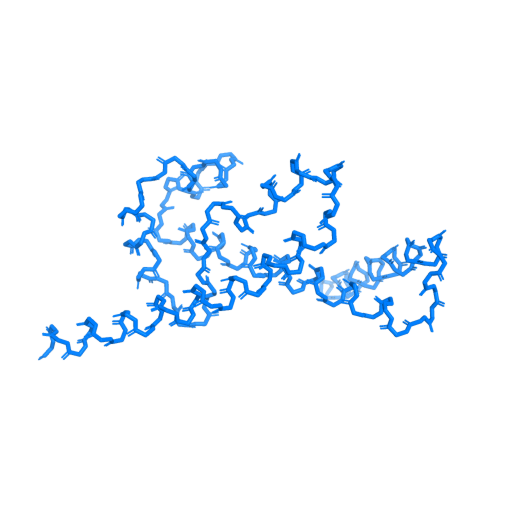LEU A 1 78 ? -11.870 -1.050 8.921 1.00 95.75 78 LEU A O 1
ATOM 629 N N . GLU A 1 79 ? -14.012 -1.677 8.798 1.00 93.56 79 GLU A N 1
ATOM 630 C CA . GLU A 1 79 ? -14.542 -0.312 8.766 1.00 93.56 79 GLU A CA 1
ATOM 631 C C . GLU A 1 79 ? -14.325 0.421 10.089 1.00 93.56 79 GLU A C 1
ATOM 633 O O . GLU A 1 79 ? -13.861 1.561 10.074 1.00 93.56 79 GLU A O 1
ATOM 638 N N . MET A 1 80 ? -14.608 -0.224 11.221 1.00 92.94 80 MET A N 1
ATOM 639 C CA . MET A 1 80 ? -14.421 0.362 12.549 1.00 92.94 80 MET A CA 1
ATOM 640 C C . MET A 1 80 ? -12.953 0.695 12.819 1.00 92.94 80 MET A C 1
ATOM 642 O O . MET A 1 80 ? -12.648 1.803 13.265 1.00 92.94 80 MET A O 1
ATOM 646 N N . LEU A 1 81 ? -12.039 -0.210 12.463 1.00 95.56 81 LEU A N 1
ATOM 647 C CA . LEU A 1 81 ? -10.598 0.033 12.528 1.00 95.56 81 LEU A CA 1
ATOM 648 C C . LEU A 1 81 ? -10.214 1.242 11.661 1.00 95.56 81 LEU A C 1
ATOM 650 O O . LEU A 1 81 ? -9.496 2.141 12.097 1.00 95.56 81 LEU A O 1
ATOM 654 N N . GLN A 1 82 ? -10.747 1.320 10.441 1.00 95.12 82 GLN A N 1
ATOM 655 C CA . GLN A 1 82 ? -10.493 2.438 9.533 1.00 95.12 82 GLN A CA 1
ATOM 656 C C . GLN A 1 82 ? -11.117 3.761 9.993 1.00 95.12 82 GLN A C 1
ATOM 658 O O . GLN A 1 82 ? -10.592 4.821 9.656 1.00 95.12 82 GLN A O 1
ATOM 663 N N . LEU A 1 83 ? -12.207 3.758 10.758 1.00 92.69 83 LEU A N 1
ATOM 664 C CA . LEU A 1 83 ? -12.776 4.978 11.343 1.00 92.69 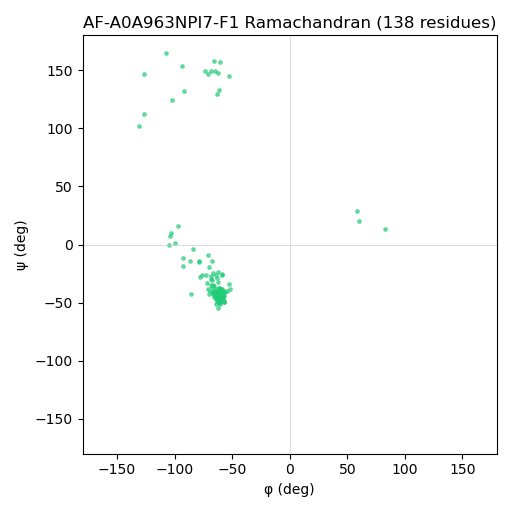83 LEU A CA 1
ATOM 665 C C . LEU A 1 83 ? -11.863 5.584 12.413 1.00 92.69 83 LEU A C 1
ATOM 667 O O . LEU A 1 83 ? -11.833 6.802 12.560 1.00 92.69 83 LEU A O 1
ATOM 671 N N . GLN A 1 84 ? -11.090 4.753 13.111 1.00 92.94 84 GLN A N 1
ATOM 672 C CA . GLN A 1 84 ? -10.148 5.195 14.142 1.00 92.94 84 GLN A CA 1
ATOM 673 C C . GLN A 1 84 ? -8.834 5.753 13.569 1.00 92.94 84 GLN A C 1
ATOM 675 O O . GLN A 1 84 ? -8.081 6.416 14.282 1.00 92.94 84 GLN A O 1
ATOM 680 N N . MET A 1 85 ? -8.554 5.527 12.281 1.00 94.62 85 MET A N 1
ATOM 681 C CA . MET A 1 85 ? -7.374 6.074 11.605 1.00 94.62 85 MET A CA 1
ATOM 682 C C . MET A 1 85 ? -7.508 7.578 11.316 1.00 94.62 85 MET A C 1
ATOM 684 O O . MET A 1 85 ? -8.584 8.076 10.976 1.00 94.62 85 MET A O 1
ATOM 688 N N . GLY A 1 86 ? -6.383 8.296 11.313 1.00 92.06 86 GLY A N 1
ATOM 689 C CA . GLY A 1 86 ? -6.334 9.714 10.939 1.00 92.06 86 GLY A CA 1
ATOM 690 C C . GLY A 1 86 ? -6.792 9.997 9.494 1.00 92.06 86 GLY A C 1
ATOM 691 O O . GLY A 1 86 ? -6.747 9.104 8.636 1.00 92.06 86 GLY A O 1
ATOM 692 N N . PRO A 1 87 ? -7.232 11.234 9.185 1.00 90.50 87 PRO A N 1
ATOM 693 C CA . PRO A 1 87 ? -7.694 11.622 7.845 1.00 90.50 87 PRO A CA 1
ATOM 694 C C . PRO A 1 87 ? -6.574 11.644 6.792 1.00 90.50 87 PRO A C 1
ATOM 696 O O . PRO A 1 87 ? -6.841 11.692 5.597 1.00 90.50 87 PRO A O 1
ATOM 699 N N . ASP A 1 88 ? -5.319 11.607 7.228 1.00 92.50 88 ASP A N 1
ATOM 700 C CA . ASP A 1 88 ? -4.121 11.569 6.396 1.00 92.50 88 ASP A CA 1
ATOM 701 C C . ASP A 1 88 ? -3.743 10.146 5.940 1.00 92.50 88 ASP A C 1
ATOM 703 O O . ASP A 1 88 ? -2.776 9.972 5.194 1.00 92.50 88 ASP A O 1
ATOM 707 N N . THR A 1 89 ? -4.472 9.125 6.392 1.00 96.06 89 THR A N 1
ATOM 708 C CA . THR A 1 89 ? -4.239 7.717 6.048 1.00 96.06 89 THR A CA 1
ATOM 709 C C . THR A 1 89 ? -5.257 7.262 5.011 1.00 96.06 89 THR A C 1
ATOM 711 O O . THR A 1 89 ? -6.463 7.380 5.223 1.00 96.06 89 THR A O 1
ATOM 714 N N . ALA A 1 90 ? -4.796 6.741 3.874 1.00 96.12 90 ALA A N 1
ATOM 715 C CA . ALA A 1 90 ? -5.706 6.195 2.870 1.00 96.12 90 ALA A CA 1
ATOM 716 C C . ALA A 1 90 ? -6.491 5.009 3.439 1.00 96.12 90 ALA A C 1
ATOM 718 O O . ALA A 1 90 ? -5.988 4.269 4.280 1.00 96.12 90 ALA A O 1
ATOM 719 N N . ARG A 1 91 ? -7.731 4.840 2.983 1.00 96.38 91 ARG A N 1
ATOM 720 C CA . ARG A 1 91 ? -8.558 3.688 3.333 1.00 96.38 91 ARG A CA 1
ATOM 721 C C . ARG A 1 91 ? -8.347 2.612 2.283 1.00 96.38 91 ARG A C 1
ATOM 723 O O . ARG A 1 91 ? -8.382 2.911 1.092 1.00 96.38 91 ARG A O 1
ATOM 730 N N . LEU A 1 92 ? -8.115 1.384 2.729 1.00 97.19 92 LEU A N 1
ATOM 731 C CA . LEU A 1 92 ? -7.830 0.236 1.877 1.00 97.19 92 LEU A CA 1
ATOM 732 C C . LEU A 1 92 ? -8.801 -0.902 2.205 1.00 97.19 92 LEU A C 1
ATOM 734 O O . LEU A 1 92 ? -9.215 -1.085 3.353 1.00 97.19 92 LEU A O 1
ATOM 738 N N . LYS A 1 93 ? -9.156 -1.678 1.183 1.00 96.12 93 LYS A N 1
ATOM 739 C CA . LYS A 1 93 ? -9.817 -2.985 1.329 1.00 96.12 93 LYS A CA 1
ATOM 740 C C . LYS A 1 93 ? -8.832 -4.110 0.989 1.00 96.12 93 LYS A C 1
ATOM 742 O O . LYS A 1 93 ? -7.822 -3.834 0.343 1.00 96.12 93 LYS A O 1
ATOM 747 N N . PRO A 1 94 ? -9.119 -5.376 1.339 1.00 96.31 94 PRO A N 1
ATOM 748 C CA . PRO A 1 94 ? -8.205 -6.489 1.080 1.00 96.31 94 PRO A CA 1
ATOM 749 C C . PRO A 1 94 ? -7.734 -6.616 -0.375 1.00 96.31 94 PRO A C 1
ATOM 751 O O . PRO A 1 94 ? -6.573 -6.926 -0.632 1.00 96.31 94 PRO A O 1
ATOM 754 N N . THR A 1 95 ? -8.593 -6.280 -1.343 1.00 96.25 95 THR A N 1
ATOM 755 C CA . THR A 1 95 ? -8.240 -6.292 -2.774 1.00 96.25 95 THR A CA 1
ATOM 756 C C . THR A 1 95 ? -7.276 -5.173 -3.189 1.00 96.25 95 THR A C 1
ATOM 758 O O . THR A 1 95 ? -6.820 -5.155 -4.324 1.00 96.25 95 THR A O 1
ATOM 761 N N . HIS A 1 96 ? -6.987 -4.208 -2.313 1.00 97.50 96 HIS A N 1
ATOM 762 C CA . HIS A 1 96 ? -6.002 -3.148 -2.544 1.00 97.50 96 HIS A CA 1
ATOM 763 C C . HIS A 1 96 ? -4.614 -3.504 -2.021 1.00 97.50 96 HIS A C 1
ATOM 765 O O . HIS A 1 96 ? -3.665 -2.777 -2.317 1.00 97.50 96 HIS A O 1
ATOM 771 N N . PHE A 1 97 ? -4.472 -4.571 -1.233 1.00 97.00 97 PHE A N 1
ATOM 772 C CA . PHE A 1 97 ? -3.187 -4.931 -0.641 1.00 97.00 97 PHE A CA 1
ATOM 773 C C . PHE A 1 97 ? -2.209 -5.452 -1.688 1.00 97.00 97 PHE A C 1
ATOM 775 O O . PHE A 1 97 ? -2.592 -6.150 -2.629 1.00 97.00 97 PHE A O 1
ATOM 782 N N . ILE A 1 98 ? -0.920 -5.165 -1.480 1.00 95.31 98 ILE A N 1
ATOM 783 C CA . ILE A 1 98 ? 0.152 -5.611 -2.384 1.00 95.31 98 ILE A CA 1
ATOM 784 C C . ILE A 1 98 ? 0.099 -7.125 -2.589 1.00 95.31 98 ILE A C 1
ATOM 786 O O . ILE A 1 98 ? 0.256 -7.584 -3.715 1.00 95.31 98 ILE A O 1
ATOM 790 N N . ASN A 1 99 ? -0.172 -7.898 -1.531 1.00 94.31 99 ASN A N 1
ATOM 791 C CA . ASN A 1 99 ? -0.268 -9.354 -1.622 1.00 94.31 99 ASN A CA 1
ATOM 792 C C . ASN A 1 99 ? -1.370 -9.812 -2.600 1.00 94.31 99 ASN A C 1
ATOM 794 O O . ASN A 1 99 ? -1.157 -10.739 -3.381 1.00 94.31 99 ASN A O 1
ATOM 798 N N . TYR A 1 100 ? -2.520 -9.124 -2.620 1.00 95.44 100 TYR A N 1
ATOM 799 C CA . TYR A 1 100 ? -3.597 -9.419 -3.566 1.00 95.44 100 TYR A CA 1
ATOM 800 C C . TYR A 1 100 ? -3.142 -9.168 -5.006 1.00 95.44 100 TYR A C 1
ATOM 802 O O . TYR A 1 100 ? -3.237 -10.065 -5.842 1.00 95.44 100 TYR A O 1
ATOM 810 N N . LEU A 1 101 ? -2.573 -7.993 -5.291 1.00 95.25 101 LEU A N 1
ATOM 811 C CA . LEU A 1 101 ? -2.115 -7.655 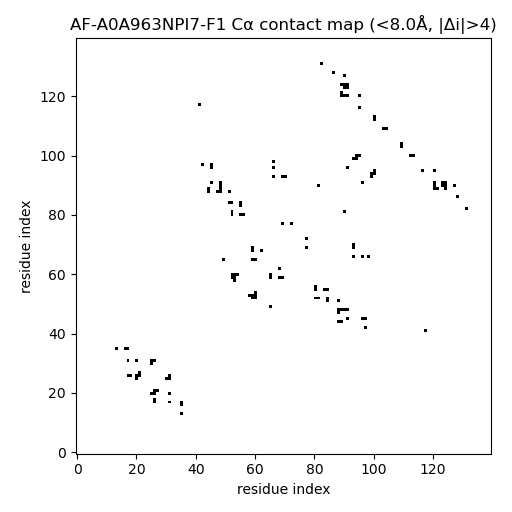-6.642 1.00 95.25 101 LEU A CA 1
ATOM 812 C C . LEU A 1 101 ? -0.967 -8.567 -7.090 1.00 95.25 101 LEU A C 1
ATOM 814 O O . LEU A 1 101 ? -0.961 -9.045 -8.220 1.00 95.25 101 LEU A O 1
ATOM 818 N N . PHE A 1 102 ? -0.034 -8.876 -6.192 1.00 94.19 102 PHE A N 1
ATOM 819 C CA . PHE A 1 102 ? 1.077 -9.781 -6.465 1.00 94.19 102 PHE A CA 1
ATOM 820 C C . PHE A 1 102 ? 0.594 -11.187 -6.847 1.00 94.19 102 PHE A C 1
ATOM 822 O O . PHE A 1 102 ? 1.136 -11.794 -7.773 1.00 94.19 102 PHE A O 1
ATOM 829 N N . SER A 1 103 ? -0.469 -11.688 -6.206 1.00 94.75 103 SER A N 1
ATOM 830 C CA . SER A 1 103 ? -1.076 -12.975 -6.580 1.00 94.75 103 SER A CA 1
ATOM 831 C C . SER A 1 103 ? -1.635 -12.990 -8.013 1.00 94.75 103 SER A C 1
ATOM 833 O O . SER A 1 103 ? -1.717 -14.049 -8.629 1.00 94.75 103 SER A O 1
ATOM 835 N N . GLN A 1 104 ? -1.961 -11.814 -8.561 1.00 94.62 104 GLN A N 1
ATOM 836 C CA . GLN A 1 104 ? -2.533 -11.619 -9.896 1.00 94.62 104 GLN A CA 1
ATOM 837 C C . GLN A 1 104 ? -1.513 -11.103 -10.923 1.00 94.62 104 GLN A C 1
ATOM 839 O O . GLN A 1 104 ? -1.892 -10.789 -12.047 1.00 94.62 104 GLN A O 1
ATOM 844 N N . GLN A 1 105 ? -0.220 -11.025 -10.584 1.00 92.38 105 GLN A N 1
ATOM 845 C CA . GLN A 1 105 ? 0.799 -10.376 -11.429 1.00 92.38 105 GLN A CA 1
ATOM 846 C C . GLN A 1 105 ? 0.943 -10.976 -12.840 1.00 92.38 105 GLN A C 1
ATOM 848 O O . GLN A 1 105 ? 1.374 -10.293 -13.762 1.00 92.38 105 GLN A O 1
ATOM 853 N N . ASN A 1 106 ? 0.574 -12.252 -13.006 1.00 94.06 106 ASN A N 1
ATOM 854 C CA . ASN A 1 106 ? 0.637 -12.974 -14.281 1.00 94.06 106 ASN A CA 1
ATOM 855 C C . ASN A 1 106 ? -0.721 -13.046 -14.999 1.00 94.06 106 ASN A C 1
ATOM 857 O O . ASN A 1 106 ? -0.830 -13.697 -16.039 1.00 94.06 106 ASN A O 1
ATOM 861 N N . ALA A 1 107 ? -1.769 -12.442 -14.433 1.00 93.31 107 ALA A N 1
ATOM 862 C CA . ALA A 1 107 ? -3.070 -12.387 -15.076 1.00 93.31 107 ALA A CA 1
ATOM 863 C C . ALA A 1 107 ? -3.008 -11.480 -16.321 1.00 93.31 107 ALA A C 1
ATOM 865 O O . ALA A 1 107 ? -2.247 -10.503 -16.341 1.00 93.31 107 ALA A O 1
ATOM 866 N N . PRO A 1 108 ? -3.816 -11.764 -17.359 1.00 94.44 108 PRO A N 1
ATOM 867 C CA . PRO A 1 108 ? -4.017 -10.823 -18.453 1.00 94.44 108 PRO A CA 1
ATOM 868 C C . PRO A 1 108 ? -4.427 -9.449 -17.912 1.00 94.44 108 PRO A C 1
ATOM 870 O O . PRO A 1 108 ? -5.131 -9.357 -16.908 1.00 94.44 108 PRO A O 1
ATOM 873 N N . ASP A 1 109 ? -3.983 -8.386 -18.580 1.00 93.69 109 ASP A N 1
ATOM 874 C CA . ASP A 1 109 ? -4.318 -7.002 -18.230 1.00 93.69 109 ASP A CA 1
ATOM 875 C C . ASP A 1 109 ? -3.929 -6.576 -16.800 1.00 93.69 109 ASP A C 1
ATOM 877 O O . ASP A 1 109 ? -4.536 -5.667 -16.234 1.00 93.69 109 ASP A O 1
ATOM 881 N N . PHE A 1 110 ? -2.874 -7.164 -16.217 1.00 94.12 110 PHE A N 1
ATOM 882 C CA . PHE A 1 110 ? -2.372 -6.756 -14.897 1.00 94.12 110 PHE A CA 1
ATOM 883 C C . PHE A 1 110 ? -2.108 -5.244 -14.793 1.00 94.12 110 PHE A C 1
ATOM 885 O O . PHE A 1 110 ? -2.423 -4.636 -13.774 1.00 94.12 110 PHE A O 1
ATOM 892 N N . ALA A 1 111 ? -1.594 -4.614 -15.855 1.00 91.06 111 ALA A N 1
ATOM 893 C CA . ALA A 1 111 ? -1.391 -3.164 -15.891 1.00 91.06 111 ALA A CA 1
ATOM 894 C C . ALA A 1 111 ? -2.700 -2.391 -15.648 1.00 91.06 111 ALA A C 1
ATOM 896 O O . ALA A 1 111 ? -2.730 -1.458 -14.851 1.00 91.06 111 ALA A O 1
ATOM 897 N N . LYS A 1 112 ? -3.804 -2.842 -16.258 1.00 94.81 112 LYS A N 1
ATOM 898 C CA . LYS A 1 112 ? -5.133 -2.271 -16.027 1.00 94.81 112 LYS A CA 1
ATOM 899 C C . LYS A 1 112 ? -5.608 -2.533 -14.599 1.00 94.81 112 LYS A C 1
ATOM 901 O O . LYS A 1 112 ? -6.123 -1.619 -13.972 1.00 94.81 112 LYS A O 1
ATOM 906 N N . LEU A 1 113 ? -5.413 -3.743 -14.064 1.00 95.75 113 LEU A N 1
ATOM 907 C CA . LEU A 1 113 ? -5.744 -4.051 -12.665 1.00 95.75 113 LEU A CA 1
ATOM 908 C C . LEU A 1 113 ? -4.986 -3.137 -11.689 1.00 95.75 113 LEU A C 1
ATOM 910 O O . LEU A 1 113 ? -5.566 -2.668 -10.710 1.00 95.75 113 LEU A O 1
ATOM 914 N N . PHE A 1 114 ? -3.703 -2.889 -11.945 1.00 94.75 114 PHE A N 1
ATOM 915 C CA . PHE A 1 114 ? -2.874 -2.004 -11.134 1.00 94.75 114 PHE A CA 1
ATOM 916 C C . PHE A 1 114 ? -3.394 -0.558 -11.168 1.00 94.75 114 PHE A C 1
ATOM 918 O O . PHE A 1 114 ? -3.612 0.036 -10.109 1.00 94.75 114 PHE A O 1
ATOM 925 N N . ASP A 1 115 ? -3.678 -0.026 -12.359 1.00 93.88 115 ASP A N 1
ATOM 926 C CA . ASP A 1 115 ? -4.238 1.321 -12.527 1.00 93.88 115 ASP A CA 1
ATOM 927 C C . ASP A 1 115 ? -5.635 1.450 -11.892 1.00 93.88 115 ASP A C 1
ATOM 929 O O . ASP A 1 115 ? -5.894 2.388 -11.131 1.00 93.88 115 ASP A O 1
ATOM 933 N N . ASP A 1 116 ? -6.519 0.477 -12.139 1.00 96.19 116 ASP A N 1
ATOM 934 C CA . ASP A 1 116 ? -7.866 0.415 -11.563 1.00 96.19 116 ASP A CA 1
ATOM 935 C C . ASP A 1 116 ? -7.800 0.369 -10.028 1.00 96.19 116 ASP A C 1
ATOM 937 O O . ASP A 1 116 ? -8.588 1.030 -9.352 1.00 96.19 116 ASP A O 1
ATOM 941 N N . THR A 1 117 ? -6.826 -0.353 -9.463 1.00 96.88 117 THR A N 1
ATOM 942 C CA . THR A 1 117 ? -6.610 -0.417 -8.010 1.00 96.88 117 THR A CA 1
ATOM 943 C C . THR A 1 117 ? -6.269 0.955 -7.440 1.00 96.88 117 THR A C 1
ATOM 945 O O . THR A 1 117 ? -6.852 1.357 -6.434 1.00 96.88 117 THR A O 1
ATOM 948 N N . LEU A 1 118 ? -5.352 1.698 -8.067 1.00 96.06 118 LEU A N 1
ATOM 949 C CA . LEU A 1 118 ? -4.981 3.036 -7.597 1.00 96.06 118 LEU A CA 1
ATOM 950 C C . LEU A 1 118 ? -6.161 4.008 -7.650 1.00 96.06 118 LEU A C 1
ATOM 952 O O . LEU A 1 118 ? -6.374 4.766 -6.702 1.00 96.06 118 LEU A O 1
ATOM 956 N N . MET A 1 119 ? -6.954 3.957 -8.720 1.00 96.56 119 MET A N 1
ATOM 957 C CA . MET A 1 119 ? -8.161 4.775 -8.842 1.00 96.56 119 MET A CA 1
ATOM 958 C C . MET A 1 119 ? -9.216 4.400 -7.798 1.00 96.56 119 MET A C 1
ATOM 960 O O . MET A 1 119 ? -9.811 5.278 -7.170 1.00 96.56 119 MET A O 1
ATOM 964 N N . ASP A 1 120 ? -9.409 3.107 -7.553 1.00 97.75 120 ASP A N 1
ATOM 965 C CA . ASP A 1 120 ? -10.369 2.620 -6.569 1.00 97.75 120 ASP A CA 1
ATOM 966 C C . ASP A 1 120 ? -9.947 2.959 -5.130 1.00 97.75 120 ASP A C 1
ATOM 968 O O . ASP A 1 120 ? -10.797 3.319 -4.319 1.00 97.75 120 ASP A O 1
ATOM 972 N N . ILE A 1 121 ? -8.646 2.956 -4.806 1.00 97.25 121 ILE A N 1
ATOM 973 C CA . ILE A 1 121 ? -8.138 3.454 -3.512 1.00 97.25 121 ILE A CA 1
ATOM 974 C C . ILE A 1 121 ? -8.565 4.906 -3.290 1.00 97.25 121 ILE A C 1
ATOM 976 O O . ILE A 1 121 ? -9.014 5.255 -2.194 1.00 97.25 121 ILE A O 1
ATOM 980 N N . VAL A 1 122 ? -8.453 5.755 -4.317 1.00 95.25 122 VAL A N 1
ATOM 981 C CA . VAL A 1 122 ? -8.867 7.161 -4.235 1.00 95.25 122 VAL A CA 1
ATOM 982 C C . VAL A 1 122 ? -10.367 7.252 -3.970 1.00 95.25 122 VAL A C 1
ATOM 984 O O . VAL A 1 122 ? -10.775 7.876 -2.988 1.00 95.25 122 VAL A O 1
ATOM 987 N N . THR A 1 123 ? -11.193 6.610 -4.798 1.00 96.75 123 THR A N 1
ATOM 988 C CA . THR A 1 123 ? -12.656 6.664 -4.664 1.00 96.75 12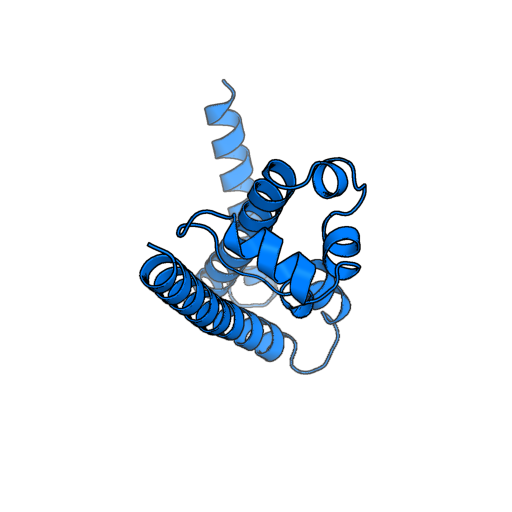3 THR A CA 1
ATOM 989 C C . THR A 1 123 ? -13.128 6.104 -3.322 1.00 96.75 123 THR A C 1
ATOM 991 O O . THR A 1 123 ? -13.935 6.739 -2.638 1.00 96.75 123 THR A O 1
ATOM 994 N N . TYR A 1 124 ? -12.594 4.957 -2.905 1.00 95.94 124 TYR A N 1
ATOM 995 C CA . TYR A 1 124 ? -12.933 4.319 -1.637 1.00 95.94 124 TYR A CA 1
ATOM 996 C C . TYR A 1 124 ? -12.519 5.178 -0.435 1.00 95.94 124 TYR A C 1
ATOM 998 O O . TYR A 1 124 ? -13.323 5.398 0.473 1.00 95.94 124 TYR A O 1
ATOM 1006 N N . SER A 1 125 ? -11.304 5.738 -0.451 1.00 94.00 125 SER A N 1
ATOM 1007 C CA . SER A 1 125 ? -10.825 6.635 0.608 1.00 94.00 125 SER A CA 1
ATOM 1008 C C . SER A 1 125 ? -11.705 7.867 0.762 1.00 94.00 125 SER A C 1
ATOM 1010 O O . SER A 1 125 ? -12.099 8.198 1.880 1.00 94.00 125 SER A O 1
ATOM 1012 N N . GLN A 1 126 ? -12.062 8.517 -0.348 1.00 92.81 126 GLN A N 1
ATOM 1013 C CA . GLN A 1 126 ? -12.950 9.680 -0.325 1.00 92.81 126 GLN A CA 1
ATOM 1014 C C . GLN A 1 126 ? -14.313 9.323 0.276 1.00 92.81 126 GLN A C 1
ATOM 1016 O O . GLN A 1 126 ? -14.776 9.994 1.198 1.00 92.81 126 GLN A O 1
ATOM 1021 N N . LEU A 1 127 ? -14.918 8.219 -0.175 1.00 93.38 127 LEU A N 1
ATOM 1022 C CA . LEU A 1 127 ? -16.209 7.757 0.333 1.00 93.38 127 LEU A CA 1
ATOM 1023 C C . LEU A 1 127 ? -16.181 7.530 1.852 1.00 93.38 127 LEU A C 1
ATOM 1025 O O . LEU A 1 127 ? -17.065 8.014 2.563 1.00 93.38 127 LEU A O 1
ATOM 1029 N N . LYS A 1 128 ? -15.164 6.820 2.353 1.00 92.19 128 LYS A N 1
ATOM 1030 C CA . LYS A 1 128 ? -15.046 6.483 3.778 1.00 92.19 128 LYS A CA 1
ATOM 1031 C C . LYS A 1 128 ? -14.759 7.706 4.646 1.00 92.19 128 LYS A C 1
ATOM 1033 O O . LYS A 1 128 ? -15.370 7.843 5.701 1.00 92.19 128 LYS A O 1
ATOM 1038 N N . LEU A 1 129 ? -13.910 8.630 4.197 1.00 89.88 129 LEU A N 1
ATOM 1039 C CA . LEU A 1 129 ? -13.632 9.866 4.935 1.00 89.88 129 LEU A CA 1
ATOM 1040 C C . LEU A 1 129 ? -14.861 10.783 4.998 1.00 89.88 129 LEU A C 1
ATOM 1042 O O . LEU A 1 129 ? -15.181 11.306 6.063 1.00 89.88 129 LEU A O 1
ATOM 1046 N N . THR A 1 130 ? -15.609 10.929 3.898 1.00 89.19 130 THR A N 1
ATOM 1047 C CA . THR A 1 130 ? -16.861 11.706 3.900 1.00 89.19 130 THR A CA 1
ATOM 1048 C C . THR A 1 130 ? -17.944 11.048 4.762 1.00 89.19 130 THR A C 1
ATOM 1050 O O . THR A 1 130 ? -18.753 11.741 5.383 1.00 89.19 130 THR A O 1
ATOM 1053 N N . ALA A 1 131 ? -18.002 9.714 4.805 1.00 88.12 131 ALA A N 1
ATOM 1054 C CA . ALA A 1 131 ? -18.906 8.996 5.703 1.00 88.12 131 ALA A CA 1
ATOM 1055 C C . ALA A 1 131 ? -18.526 9.217 7.176 1.00 88.12 131 ALA A C 1
ATOM 1057 O O . ALA A 1 131 ? -19.395 9.561 7.975 1.00 88.12 131 ALA A O 1
ATOM 1058 N N . ALA A 1 132 ? -17.236 9.119 7.511 1.00 86.25 132 ALA A N 1
ATOM 1059 C CA . ALA A 1 132 ? -16.727 9.376 8.856 1.00 86.25 132 ALA A CA 1
ATOM 1060 C C . ALA A 1 132 ? -17.059 10.801 9.325 1.00 86.25 132 ALA A C 1
ATOM 1062 O O . ALA A 1 132 ? -17.600 10.986 10.410 1.00 86.25 132 ALA A O 1
ATOM 1063 N N . GLN A 1 133 ? -16.817 11.810 8.480 1.00 85.56 133 GLN A N 1
ATOM 1064 C CA . GLN A 1 133 ? -17.155 13.207 8.778 1.00 85.56 133 GLN A CA 1
ATOM 1065 C C . GLN A 1 133 ? -18.649 13.399 9.059 1.00 85.56 133 GLN A C 1
ATOM 1067 O O . GLN A 1 133 ? -19.016 14.059 10.029 1.00 85.56 133 GLN A O 1
ATOM 1072 N N . ARG A 1 134 ? -19.519 12.793 8.239 1.00 86.44 134 ARG A N 1
ATOM 1073 C CA . ARG A 1 134 ? -20.973 12.847 8.452 1.00 86.44 134 ARG A CA 1
ATOM 1074 C C . ARG A 1 134 ? -21.389 12.182 9.758 1.00 86.44 134 ARG A C 1
ATOM 1076 O O . ARG A 1 134 ? -22.229 12.733 10.461 1.00 86.44 134 ARG A O 1
ATOM 1083 N N . TRP A 1 135 ? -20.792 11.038 10.083 1.00 81.00 135 TRP A N 1
ATOM 1084 C CA . TRP A 1 135 ? -21.055 10.336 11.335 1.00 81.00 135 TRP A CA 1
ATOM 1085 C C . TRP A 1 135 ? -20.678 11.202 12.544 1.00 81.00 135 TRP A C 1
ATOM 1087 O O . TRP A 1 135 ? -21.543 11.466 13.376 1.00 81.00 135 TRP A O 1
ATOM 1097 N N . TYR A 1 136 ? -19.464 11.769 12.565 1.00 80.81 136 TYR A N 1
ATOM 1098 C CA . TYR A 1 136 ? -19.014 12.674 13.630 1.00 80.81 136 TYR A CA 1
ATOM 109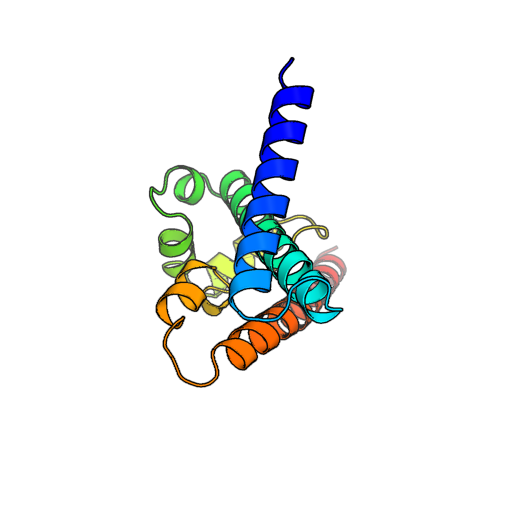9 C C . TYR A 1 136 ? -19.924 13.899 13.816 1.00 80.81 136 TYR A C 1
ATOM 1101 O O . TYR A 1 136 ? -20.200 14.273 14.952 1.00 80.81 136 TYR A O 1
ATOM 1109 N N . CYS A 1 137 ? -20.427 14.501 12.732 1.00 80.88 137 CYS A N 1
ATOM 1110 C CA . CYS A 1 137 ? -21.373 15.622 12.813 1.00 80.88 137 CYS A CA 1
ATOM 1111 C C . CYS A 1 137 ? -22.774 15.231 13.314 1.00 80.88 137 CYS A C 1
ATOM 1113 O O . CYS A 1 137 ? -23.529 16.111 13.707 1.00 80.88 137 CYS A O 1
ATOM 1115 N N . SER A 1 138 ? -23.150 13.951 13.251 1.00 78.19 138 SER A N 1
ATOM 1116 C CA . SER A 1 138 ? -24.476 13.471 13.674 1.00 78.19 138 SER A CA 1
ATOM 1117 C C . SER A 1 138 ? -24.534 13.005 15.132 1.00 78.19 138 SER A C 1
ATOM 1119 O O . SER A 1 138 ? -25.620 12.899 15.696 1.00 78.19 138 SER A O 1
ATOM 1121 N N . THR A 1 139 ? -23.378 12.714 15.732 1.00 72.81 139 THR A N 1
ATOM 1122 C CA . THR A 1 139 ? -23.240 12.203 17.106 1.00 72.81 139 THR A CA 1
ATOM 1123 C C . THR A 1 139 ? -22.754 13.250 18.116 1.00 72.81 139 THR A C 1
ATOM 1125 O O . THR A 1 139 ? -22.582 12.909 19.285 1.00 72.81 139 THR A O 1
ATOM 1128 N N . GLY A 1 140 ? -22.495 14.486 17.677 1.00 52.38 140 GLY A N 1
ATOM 1129 C CA . GLY A 1 140 ? -22.132 15.633 18.523 1.00 52.38 140 GLY A CA 1
ATOM 1130 C C . GLY A 1 140 ? -23.250 16.660 18.585 1.00 52.38 140 GLY A C 1
ATOM 1131 O O . GLY A 1 140 ? -23.393 17.281 19.659 1.00 52.38 140 GLY A O 1
#

Nearest PDB structures (foldseek):
  6lqv-assembly1_BE  TM=3.132E-01  e=4.068E+00  Saccharomyces cerevisiae S288C

Sequence (140 aa):
MVELEFQQKTKALIDSLKNICANYGLGNDGNEFKIITQTFLYKFLNDKFAFEAKKIDESIAQAEKWEEALTALSETDLEMLQLQMGPDTARLKPTHFINYLFSQQNAPDFAKLFDDTLMDIVTYSQLKLTAAQRWYCSTG